Protein AF-A0A7J9YUG1-F1 (afdb_monomer)

Radius of gyration: 29.21 Å; Cα contacts (8 Å, |Δi|>4): 186; chains: 1; bounding box: 98×68×42 Å

Structure (mmCIF, N/CA/C/O backbone):
data_AF-A0A7J9YUG1-F1
#
_entry.id   AF-A0A7J9YUG1-F1
#
loop_
_atom_site.group_PDB
_atom_site.id
_atom_site.type_symbol
_atom_site.label_atom_id
_atom_site.label_alt_id
_atom_site.label_comp_id
_atom_site.label_asym_id
_atom_site.label_entity_id
_atom_site.label_seq_id
_atom_site.pdbx_PDB_ins_code
_atom_site.Cartn_x
_atom_site.Cartn_y
_atom_site.Cartn_z
_atom_site.occupancy
_atom_site.B_iso_or_equiv
_atom_site.auth_seq_id
_atom_site.auth_comp_id
_atom_site.auth_asym_id
_atom_site.auth_atom_id
_atom_site.pdbx_PDB_model_num
ATOM 1 N N . MET A 1 1 ? -32.935 -27.723 -6.558 1.00 40.38 1 MET A N 1
ATOM 2 C CA . MET A 1 1 ? -32.594 -26.847 -5.416 1.00 40.38 1 MET A CA 1
ATOM 3 C C . MET A 1 1 ? -31.164 -26.364 -5.613 1.00 40.38 1 MET A C 1
ATOM 5 O O . MET A 1 1 ? -30.247 -26.911 -5.018 1.00 40.38 1 MET A O 1
ATOM 9 N N . SER A 1 2 ? -30.956 -25.413 -6.523 1.00 40.81 2 SER A N 1
ATOM 10 C CA . SER A 1 2 ? -29.625 -24.848 -6.763 1.00 40.81 2 SER A CA 1
ATOM 11 C C . SER A 1 2 ? -29.485 -23.632 -5.862 1.00 40.81 2 SER A C 1
ATOM 13 O O . SER A 1 2 ? -30.186 -22.643 -6.055 1.00 40.81 2 SER A O 1
ATOM 15 N N . GLY A 1 3 ? -28.667 -23.766 -4.819 1.00 41.66 3 GLY A N 1
ATOM 16 C CA . GLY A 1 3 ? -28.395 -22.700 -3.865 1.00 41.66 3 GLY A CA 1
ATOM 17 C C . GLY A 1 3 ? -27.694 -21.542 -4.560 1.00 41.66 3 GLY A C 1
ATOM 18 O O . GLY A 1 3 ? -26.590 -21.698 -5.078 1.00 41.66 3 GLY A O 1
ATOM 19 N N . GLU A 1 4 ? -28.354 -20.389 -4.586 1.00 37.72 4 GLU A N 1
ATOM 20 C CA . GLU A 1 4 ? -27.729 -19.130 -4.963 1.00 37.72 4 GLU A CA 1
ATOM 21 C C . GLU A 1 4 ? -26.695 -18.762 -3.888 1.00 37.72 4 GLU A C 1
ATOM 23 O O . GLU A 1 4 ? -26.995 -18.725 -2.693 1.00 37.72 4 GLU A O 1
ATOM 28 N N . ALA A 1 5 ? -25.448 -18.558 -4.318 1.00 41.22 5 ALA A N 1
ATOM 29 C CA . ALA A 1 5 ? -24.356 -18.125 -3.457 1.00 41.22 5 ALA A CA 1
ATOM 30 C C . ALA A 1 5 ? -24.709 -16.779 -2.795 1.00 41.22 5 ALA A C 1
ATOM 32 O O . ALA A 1 5 ? -25.298 -15.917 -3.457 1.00 41.22 5 ALA A O 1
ATOM 33 N N . PRO A 1 6 ? -24.347 -16.552 -1.519 1.00 40.88 6 PRO A N 1
ATOM 34 C CA . PRO A 1 6 ? -24.665 -15.300 -0.851 1.00 40.88 6 PRO A CA 1
ATOM 35 C C . PRO A 1 6 ? -23.973 -14.148 -1.584 1.00 40.88 6 PRO A C 1
ATOM 37 O O . PRO A 1 6 ? -22.744 -14.045 -1.600 1.00 40.88 6 PRO A O 1
ATOM 40 N N . ARG A 1 7 ? -24.771 -13.278 -2.216 1.00 39.91 7 ARG A N 1
ATOM 41 C CA . ARG A 1 7 ? -24.288 -12.015 -2.776 1.00 39.91 7 ARG A CA 1
ATOM 42 C C . ARG A 1 7 ? -23.751 -11.194 -1.613 1.00 39.91 7 ARG A C 1
ATOM 44 O O . ARG A 1 7 ? -24.512 -10.790 -0.737 1.00 39.91 7 ARG A O 1
ATOM 51 N N . ALA A 1 8 ? -22.431 -11.022 -1.590 1.00 41.53 8 ALA A N 1
ATOM 52 C CA . ALA A 1 8 ? -21.734 -10.227 -0.593 1.00 41.53 8 ALA A CA 1
ATOM 53 C C . ALA A 1 8 ? -22.437 -8.870 -0.442 1.00 41.53 8 ALA A C 1
ATOM 55 O O . ALA A 1 8 ? -22.685 -8.177 -1.432 1.00 41.53 8 ALA A O 1
ATOM 56 N N . GLY A 1 9 ? -22.809 -8.553 0.798 1.00 34.62 9 GLY A N 1
ATOM 57 C CA . GLY A 1 9 ? -23.605 -7.387 1.144 1.00 34.62 9 GLY A CA 1
ATOM 58 C C . GLY A 1 9 ? -23.005 -6.104 0.584 1.00 34.62 9 GLY A C 1
ATOM 59 O O . GLY A 1 9 ? -21.879 -5.725 0.903 1.00 34.62 9 GLY A O 1
ATOM 60 N N . VAL A 1 10 ? -23.792 -5.418 -0.237 1.00 47.88 10 VAL A N 1
ATOM 61 C CA . VAL A 1 10 ? -23.570 -4.016 -0.574 1.00 47.88 10 VAL A CA 1
ATOM 62 C C . VAL A 1 10 ? -23.990 -3.213 0.658 1.00 47.88 10 VAL A C 1
ATOM 64 O O . VAL A 1 10 ? -25.178 -3.016 0.894 1.00 47.88 10 VAL A O 1
ATOM 67 N N . GLY A 1 11 ? -23.021 -2.806 1.478 1.00 34.69 11 GLY A N 1
ATOM 68 C CA . GLY A 1 11 ? -23.256 -1.998 2.676 1.00 34.69 11 GLY A CA 1
ATOM 69 C C . GLY A 1 11 ? -22.138 -0.980 2.904 1.00 34.69 11 GLY A C 1
ATOM 70 O O . GLY A 1 11 ? -20.990 -1.355 3.117 1.00 34.69 11 GLY A O 1
ATOM 71 N N . ASP A 1 12 ? -22.493 0.307 2.827 1.00 35.97 12 ASP A N 1
ATOM 72 C CA . ASP A 1 12 ? -21.729 1.511 3.206 1.00 35.97 12 ASP A CA 1
ATOM 73 C C . ASP A 1 12 ? -20.358 1.755 2.552 1.00 35.97 12 ASP A C 1
ATOM 75 O O . ASP A 1 12 ? -19.347 2.050 3.195 1.00 35.97 12 ASP A O 1
ATOM 79 N N . SER A 1 13 ? -20.348 1.744 1.219 1.00 43.47 13 SER A N 1
ATOM 80 C CA . SER A 1 13 ? -19.184 2.031 0.369 1.00 43.47 13 SER A CA 1
ATOM 81 C C . SER A 1 13 ? -18.952 3.525 0.093 1.00 43.47 13 SER A C 1
ATOM 83 O O . SER A 1 13 ? -18.671 3.894 -1.043 1.00 43.47 13 SER A O 1
ATOM 85 N N . ALA A 1 14 ? -19.013 4.410 1.094 1.00 46.72 14 ALA A N 1
ATOM 86 C CA . ALA A 1 14 ? -18.726 5.838 0.861 1.00 46.72 14 ALA A CA 1
ATOM 87 C C . ALA A 1 14 ? -17.281 6.087 0.360 1.00 46.72 14 ALA A C 1
ATOM 89 O O . ALA A 1 14 ? -17.002 7.104 -0.265 1.00 46.72 14 ALA A O 1
ATOM 90 N N . PHE A 1 15 ? -16.369 5.132 0.591 1.00 58.59 15 PHE A N 1
ATOM 91 C CA . PHE A 1 15 ? -14.957 5.214 0.194 1.00 58.59 15 PHE A CA 1
ATOM 92 C C . PHE A 1 15 ? -14.413 3.937 -0.471 1.00 58.59 15 PHE A C 1
ATOM 94 O O . PHE A 1 15 ? -13.201 3.772 -0.592 1.00 58.59 15 PHE A O 1
ATOM 101 N N . GLY A 1 16 ? -15.292 3.029 -0.913 1.00 71.56 16 GLY A N 1
ATOM 102 C CA . GLY A 1 16 ? -14.907 1.847 -1.699 1.00 71.56 16 GLY A CA 1
ATOM 103 C C . GLY A 1 16 ? -14.099 0.765 -0.963 1.00 71.56 16 GLY A C 1
ATOM 104 O O . GLY A 1 16 ? -13.528 -0.104 -1.625 1.00 71.56 16 GLY A O 1
ATOM 105 N N . PHE A 1 17 ? -14.050 0.790 0.370 1.00 80.38 17 PHE A N 1
ATOM 106 C CA . PHE A 1 17 ? -13.416 -0.242 1.196 1.00 80.38 17 PHE A CA 1
ATOM 107 C C . PHE A 1 17 ? -14.391 -0.724 2.271 1.00 80.38 17 PHE A C 1
ATOM 109 O O . PHE A 1 17 ? -14.970 0.104 2.978 1.00 80.38 17 PHE A O 1
ATOM 116 N N . ALA A 1 18 ? -14.545 -2.040 2.395 1.00 82.31 18 ALA A N 1
ATOM 117 C CA . ALA A 1 18 ? -15.370 -2.687 3.406 1.00 82.31 18 ALA A CA 1
ATOM 118 C C . ALA A 1 18 ? -14.515 -3.423 4.449 1.00 82.31 18 ALA A C 1
ATOM 120 O O . ALA A 1 18 ? -13.341 -3.732 4.230 1.00 82.31 18 ALA A O 1
ATOM 121 N N . VAL A 1 19 ? -15.112 -3.707 5.608 1.00 86.56 19 VAL A N 1
ATOM 122 C CA . VAL A 1 19 ? -14.500 -4.592 6.608 1.00 86.56 19 VAL A CA 1
ATOM 123 C C . VAL A 1 19 ? -14.357 -5.991 6.002 1.00 86.56 19 VAL A C 1
ATOM 125 O O . VAL A 1 19 ? -15.287 -6.494 5.379 1.00 86.56 19 VAL A O 1
ATOM 128 N N . GLY A 1 20 ? -13.183 -6.601 6.154 1.00 86.25 20 GLY A N 1
ATOM 129 C CA . GLY A 1 20 ? -12.824 -7.882 5.545 1.00 86.25 20 GLY A CA 1
ATOM 130 C C . GLY A 1 20 ? -12.102 -7.774 4.198 1.00 86.25 20 GLY A C 1
ATOM 131 O O . GLY A 1 20 ? -11.509 -8.760 3.755 1.00 86.25 20 GLY A O 1
ATOM 132 N N . ASP A 1 21 ? -12.068 -6.595 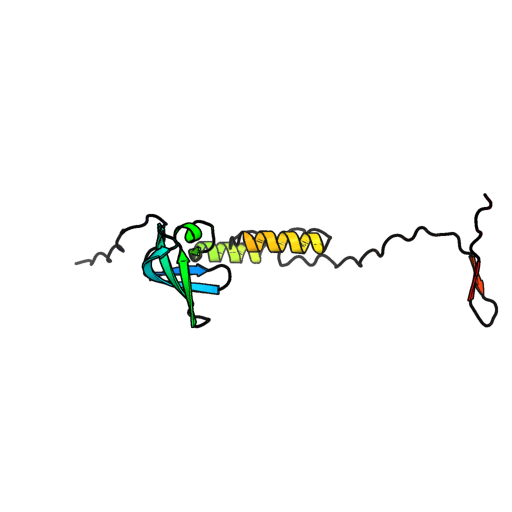3.565 1.00 87.25 21 ASP A N 1
ATOM 133 C CA . ASP A 1 21 ? -11.348 -6.420 2.303 1.00 87.25 21 ASP A CA 1
ATOM 134 C C . ASP A 1 21 ? -9.831 -6.552 2.493 1.00 87.25 21 ASP A C 1
ATOM 136 O O . ASP A 1 21 ? -9.227 -6.017 3.432 1.00 87.25 21 ASP A O 1
ATOM 140 N N . ALA A 1 22 ? -9.196 -7.227 1.536 1.00 87.00 22 ALA A N 1
ATOM 141 C CA . ALA A 1 22 ? -7.750 -7.330 1.457 1.00 87.00 22 ALA A CA 1
ATOM 142 C C . ALA A 1 22 ? -7.165 -6.133 0.686 1.00 87.00 22 ALA A C 1
ATOM 144 O O . ALA A 1 22 ? -7.502 -5.866 -0.472 1.00 87.00 22 ALA A O 1
ATOM 145 N N . VAL A 1 23 ? -6.266 -5.404 1.344 1.00 88.62 23 VAL A N 1
ATOM 146 C CA . VAL A 1 23 ? -5.730 -4.119 0.886 1.00 88.62 23 VAL A CA 1
ATOM 147 C C . VAL A 1 23 ? -4.208 -4.071 0.985 1.00 88.62 23 VAL A C 1
ATOM 149 O O . VAL A 1 23 ? -3.577 -4.812 1.732 1.00 88.62 23 VAL A O 1
ATOM 152 N N . VAL A 1 24 ? -3.591 -3.165 0.229 1.00 88.00 24 VAL A N 1
ATOM 153 C CA . VAL A 1 24 ? -2.149 -2.908 0.252 1.00 88.00 24 VAL A CA 1
ATOM 154 C C . VAL A 1 24 ? -1.882 -1.505 0.781 1.00 88.00 24 VAL A C 1
ATOM 156 O O . VAL A 1 24 ? -2.264 -0.506 0.168 1.00 88.00 24 VAL A O 1
ATOM 159 N N . ALA A 1 25 ? -1.159 -1.426 1.895 1.00 86.75 25 ALA A N 1
ATOM 160 C CA . ALA A 1 25 ? -0.626 -0.190 2.443 1.00 86.75 25 ALA A CA 1
ATOM 161 C C . ALA A 1 25 ? 0.782 0.065 1.882 1.00 86.75 25 ALA A C 1
ATOM 163 O O . ALA A 1 25 ? 1.701 -0.724 2.101 1.00 86.75 25 ALA A O 1
ATOM 164 N N . ARG A 1 26 ? 0.988 1.203 1.203 1.00 82.69 26 ARG A N 1
ATOM 165 C CA . ARG A 1 26 ? 2.206 1.519 0.414 1.00 82.69 26 ARG A CA 1
ATOM 166 C C . ARG A 1 26 ? 3.556 1.231 1.104 1.00 82.69 26 ARG A C 1
ATOM 168 O O . ARG A 1 26 ? 4.516 0.900 0.418 1.00 82.69 26 ARG A O 1
ATOM 175 N N . ARG A 1 27 ? 3.661 1.391 2.430 1.00 81.75 27 ARG A N 1
ATOM 176 C CA . ARG A 1 27 ? 4.901 1.147 3.207 1.00 81.75 27 ARG A CA 1
ATOM 177 C C . ARG A 1 27 ? 4.920 -0.177 3.975 1.00 81.75 27 ARG A C 1
ATOM 179 O O . ARG A 1 27 ? 5.994 -0.635 4.369 1.00 81.75 27 ARG A O 1
ATOM 186 N N . HIS A 1 28 ? 3.751 -0.756 4.227 1.00 85.50 28 HIS A N 1
ATOM 187 C CA . HIS A 1 28 ? 3.596 -1.867 5.168 1.00 85.50 28 HIS A CA 1
ATOM 188 C C . HIS A 1 28 ? 3.257 -3.187 4.476 1.00 85.50 28 HIS A C 1
ATOM 190 O O . HIS A 1 28 ? 3.584 -4.238 5.015 1.00 85.50 28 HIS A O 1
ATOM 196 N N . GLY A 1 29 ? 2.742 -3.134 3.247 1.00 85.56 29 GLY A N 1
ATOM 197 C CA . GLY A 1 29 ? 2.446 -4.306 2.435 1.00 85.56 29 GLY A CA 1
ATOM 198 C C . GLY A 1 29 ? 0.973 -4.688 2.492 1.00 85.56 29 GLY A C 1
ATOM 199 O O . GLY A 1 29 ? 0.109 -3.826 2.641 1.00 85.56 29 GLY A O 1
ATOM 200 N N . VAL A 1 30 ? 0.706 -5.976 2.303 1.00 89.12 30 VAL A N 1
ATOM 201 C CA . VAL A 1 30 ? -0.646 -6.543 2.260 1.00 89.12 30 VAL A CA 1
ATOM 202 C C . VAL A 1 30 ? -1.194 -6.684 3.677 1.00 89.12 30 VAL A C 1
ATOM 204 O O . VAL A 1 30 ? -0.490 -7.169 4.562 1.00 89.12 30 VAL A O 1
ATOM 207 N N . GLY A 1 31 ? -2.441 -6.275 3.870 1.00 90.56 31 GLY A N 1
ATOM 208 C CA . GLY A 1 31 ? -3.182 -6.432 5.110 1.00 90.56 31 GLY A CA 1
ATOM 209 C C . GLY A 1 31 ? -4.679 -6.576 4.860 1.00 90.56 31 GLY A C 1
ATOM 210 O O . GLY A 1 31 ? -5.143 -6.490 3.720 1.00 90.56 31 GLY A O 1
ATOM 211 N N . ARG A 1 32 ? -5.434 -6.793 5.931 1.00 89.94 32 ARG A N 1
ATOM 212 C CA . ARG A 1 32 ? -6.896 -6.906 5.911 1.00 89.94 32 ARG A CA 1
ATOM 213 C C . ARG A 1 32 ? -7.520 -5.827 6.777 1.00 89.94 32 ARG A C 1
ATOM 215 O O . ARG A 1 32 ? -6.960 -5.451 7.806 1.00 89.94 32 ARG A O 1
ATOM 222 N N . ILE A 1 33 ? -8.663 -5.309 6.342 1.00 90.75 33 ILE A N 1
ATOM 223 C CA . ILE A 1 33 ? -9.440 -4.354 7.134 1.00 90.75 33 ILE A CA 1
ATOM 224 C C . ILE A 1 33 ? -10.202 -5.135 8.202 1.00 90.75 33 ILE A C 1
ATOM 226 O O . ILE A 1 33 ? -11.048 -5.959 7.869 1.00 90.75 33 ILE A O 1
ATOM 230 N N . VAL A 1 34 ? -9.908 -4.868 9.470 1.00 90.69 34 VAL A N 1
ATOM 231 C CA . VAL A 1 34 ? -10.528 -5.554 10.614 1.00 90.69 34 VAL A CA 1
ATOM 232 C C . VAL A 1 34 ? -11.767 -4.809 11.092 1.00 90.69 34 VAL A C 1
ATOM 234 O O . VAL A 1 34 ? -12.772 -5.424 11.425 1.00 90.69 34 VAL A O 1
ATOM 237 N N . GLU A 1 35 ? -11.717 -3.477 11.107 1.00 88.56 35 GLU A N 1
ATOM 238 C CA . GLU A 1 35 ? -12.784 -2.664 11.690 1.00 88.56 35 GLU A CA 1
ATOM 239 C C . GLU A 1 35 ? -12.793 -1.243 11.115 1.00 88.56 35 GLU A C 1
ATOM 241 O O . GLU A 1 35 ? -11.764 -0.732 10.651 1.00 88.56 35 GLU A O 1
ATOM 246 N N . ARG A 1 36 ? -13.954 -0.583 11.197 1.00 88.31 36 ARG A N 1
ATOM 247 C CA . ARG A 1 36 ? -14.108 0.859 10.997 1.00 88.31 36 ARG A CA 1
ATOM 248 C C . ARG A 1 36 ? -14.514 1.510 12.316 1.00 88.31 36 ARG A C 1
ATOM 250 O O . ARG A 1 36 ? -15.642 1.338 12.765 1.00 88.31 36 ARG A O 1
ATOM 257 N N . THR A 1 37 ? -13.623 2.310 12.887 1.00 88.25 37 THR A N 1
ATOM 258 C CA . THR A 1 37 ? -13.844 2.991 14.166 1.00 88.25 37 THR A CA 1
ATOM 259 C C . THR A 1 37 ? -13.993 4.491 13.941 1.00 88.25 37 THR A C 1
ATOM 261 O O . THR A 1 37 ? -13.168 5.114 13.272 1.00 88.25 37 THR A O 1
ATOM 264 N N . ARG A 1 38 ? -15.011 5.106 14.543 1.00 86.62 38 ARG A N 1
ATOM 265 C CA . ARG A 1 38 ? -15.186 6.563 14.536 1.00 86.62 38 ARG A CA 1
ATOM 266 C C . ARG A 1 38 ? -14.520 7.167 15.769 1.00 86.62 38 ARG A C 1
ATOM 268 O O . ARG A 1 38 ? -14.789 6.723 16.882 1.00 86.62 38 ARG A O 1
ATOM 275 N N . ARG A 1 39 ? -13.637 8.153 15.587 1.00 85.94 39 ARG A N 1
ATOM 276 C CA . ARG A 1 39 ? -12.961 8.858 16.689 1.00 85.94 39 ARG A CA 1
ATOM 277 C C . ARG A 1 39 ? -13.016 10.366 16.490 1.00 85.94 39 ARG A C 1
ATOM 279 O O . ARG A 1 39 ? -12.854 10.863 15.377 1.00 85.94 39 ARG A O 1
ATOM 286 N N . ASP A 1 40 ? -13.202 11.084 17.588 1.00 84.88 40 ASP A N 1
ATOM 287 C CA . ASP A 1 40 ? -13.063 12.534 17.624 1.00 84.88 40 ASP A CA 1
ATOM 288 C C . ASP A 1 40 ? -11.579 12.906 17.697 1.00 84.88 40 ASP A C 1
ATOM 290 O O . ASP A 1 40 ? -10.874 12.545 18.641 1.00 84.88 40 ASP A O 1
ATOM 294 N N . LEU A 1 41 ? -11.093 13.612 16.676 1.00 78.06 41 LEU A N 1
ATOM 295 C CA . LEU A 1 41 ? -9.733 14.132 16.615 1.00 78.06 41 LEU A CA 1
ATOM 296 C C . LEU A 1 41 ? -9.813 15.654 16.479 1.00 78.06 41 LEU A C 1
ATOM 298 O O . LEU A 1 41 ? -10.396 16.157 15.522 1.00 78.06 41 LEU A O 1
ATOM 302 N N . ALA A 1 42 ? -9.247 16.388 17.440 1.00 79.44 42 ALA A N 1
ATOM 303 C CA . ALA A 1 42 ? -9.233 17.857 17.445 1.00 79.44 42 ALA A CA 1
ATOM 304 C C . ALA A 1 42 ? -10.627 18.513 17.281 1.00 79.44 42 ALA A C 1
ATOM 306 O O . ALA A 1 42 ? -10.766 19.532 16.610 1.00 79.44 42 ALA A O 1
ATOM 307 N N . GLY A 1 43 ? -11.669 17.915 17.874 1.00 81.81 43 GLY A N 1
ATOM 308 C CA . GLY A 1 43 ? -13.047 18.421 17.798 1.00 81.81 43 GLY A CA 1
ATOM 309 C C . GLY A 1 43 ? -13.794 18.080 16.502 1.00 81.81 43 GLY A C 1
ATOM 310 O O . GLY A 1 43 ? -14.944 18.483 16.347 1.00 81.81 43 GLY A O 1
ATOM 311 N N . ALA A 1 44 ? -13.175 17.325 15.586 1.00 77.81 44 ALA A N 1
ATOM 312 C CA . ALA A 1 44 ? -13.811 16.816 14.377 1.00 77.81 44 ALA A CA 1
ATOM 313 C C . ALA A 1 44 ? -13.982 15.288 14.432 1.00 77.81 44 ALA A C 1
ATOM 315 O O . ALA A 1 44 ? -13.030 14.542 14.685 1.00 77.81 44 ALA A O 1
ATOM 316 N N . ARG A 1 45 ? -15.191 14.810 14.112 1.00 81.12 45 ARG A N 1
ATOM 317 C CA . ARG A 1 45 ? -15.500 13.376 14.008 1.00 81.12 45 ARG A CA 1
ATOM 318 C C . ARG A 1 45 ? -14.883 12.796 12.739 1.00 81.12 45 ARG A C 1
ATOM 320 O O . ARG A 1 45 ? -15.385 13.052 11.647 1.00 81.12 45 ARG A O 1
ATOM 327 N N . CYS A 1 46 ? -13.840 11.984 12.889 1.00 85.56 46 CYS A N 1
ATOM 328 C CA . CYS A 1 46 ? -13.158 11.306 11.789 1.00 85.56 46 CYS A CA 1
ATOM 329 C C . CYS A 1 46 ? -13.399 9.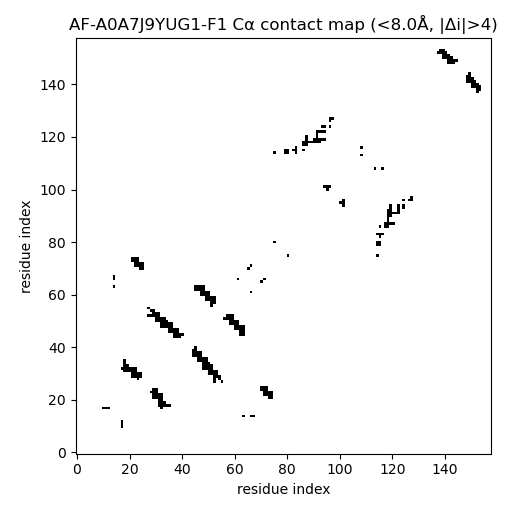791 11.838 1.00 85.56 46 CYS A C 1
ATOM 331 O O . CYS A 1 46 ? -13.333 9.171 12.900 1.00 85.56 46 CYS A O 1
ATOM 333 N N . ASP A 1 47 ? -13.615 9.180 10.676 1.00 86.88 47 ASP A N 1
ATOM 334 C CA . ASP A 1 47 ? -13.663 7.724 10.547 1.00 86.88 47 ASP A CA 1
ATOM 335 C C . ASP A 1 47 ? -12.262 7.165 10.267 1.00 86.88 47 ASP A C 1
ATOM 337 O O . ASP A 1 47 ? -11.522 7.684 9.422 1.00 86.88 47 ASP A O 1
ATOM 341 N N . PHE A 1 48 ? -11.904 6.089 10.965 1.00 88.25 48 PHE A N 1
ATOM 342 C CA . PHE A 1 48 ? -10.642 5.369 10.832 1.00 88.25 48 PHE A CA 1
ATOM 343 C C . PHE A 1 48 ? -10.889 3.922 10.410 1.00 88.25 48 PHE A C 1
ATOM 345 O O . PHE A 1 48 ? -11.813 3.268 10.883 1.00 88.25 48 PHE A O 1
ATOM 352 N N . LEU A 1 49 ? -10.024 3.418 9.536 1.00 88.94 49 LEU A N 1
ATOM 353 C CA . LEU A 1 49 ? -9.931 2.012 9.172 1.00 88.94 49 LEU A CA 1
ATOM 354 C C . LEU A 1 49 ? -8.771 1.382 9.936 1.00 88.94 49 LEU A C 1
ATOM 356 O O . LEU A 1 49 ? -7.642 1.878 9.870 1.00 88.94 49 LEU A O 1
ATOM 360 N N . THR A 1 50 ? -9.054 0.285 10.624 1.00 90.06 50 THR A N 1
ATOM 361 C CA . THR A 1 50 ? -8.055 -0.550 11.287 1.00 90.06 50 THR A CA 1
ATOM 362 C C . THR A 1 50 ? -7.609 -1.624 10.304 1.00 90.06 50 THR A C 1
ATOM 364 O O . THR A 1 50 ? -8.407 -2.470 9.901 1.00 90.06 50 THR A O 1
ATOM 367 N N . VAL A 1 51 ? -6.342 -1.574 9.890 1.00 89.56 51 VAL A N 1
ATOM 368 C CA . VAL A 1 51 ? -5.748 -2.541 8.959 1.00 89.56 51 VAL A CA 1
ATOM 369 C C . VAL A 1 51 ? -4.698 -3.362 9.682 1.00 89.56 51 VAL A C 1
ATOM 371 O O . VAL A 1 51 ? -3.724 -2.812 10.198 1.00 89.56 51 VAL A O 1
ATOM 374 N N . GLU A 1 52 ? -4.874 -4.674 9.671 1.00 89.62 52 GLU A N 1
ATOM 375 C CA . GLU A 1 52 ? -3.911 -5.625 10.208 1.00 89.62 52 GLU A CA 1
ATOM 376 C C . GLU A 1 52 ? -3.011 -6.147 9.088 1.00 89.62 52 GLU A C 1
ATOM 378 O O . GLU A 1 52 ? -3.480 -6.617 8.050 1.00 89.62 52 GLU A O 1
ATOM 383 N N . VAL A 1 53 ? -1.697 -6.031 9.277 1.00 88.75 53 VAL A N 1
ATOM 384 C CA . VAL A 1 53 ? -0.691 -6.459 8.302 1.00 88.75 53 VAL A CA 1
ATOM 385 C C . VAL A 1 53 ? -0.081 -7.778 8.761 1.00 88.75 53 VAL A C 1
ATOM 387 O O . VAL A 1 53 ? 0.827 -7.794 9.593 1.00 88.75 53 VAL A O 1
ATOM 390 N N . GLU A 1 54 ? -0.524 -8.876 8.149 1.00 80.50 54 GLU A N 1
ATOM 391 C CA . GLU A 1 54 ? -0.164 -10.251 8.534 1.00 80.50 54 GLU A CA 1
ATOM 392 C C . GLU A 1 54 ? 1.353 -10.478 8.586 1.00 80.50 54 GLU A C 1
ATOM 394 O O . GLU A 1 54 ? 1.887 -11.032 9.539 1.00 80.50 54 GLU A O 1
ATOM 399 N N . ARG A 1 55 ? 2.091 -9.995 7.579 1.00 79.75 55 ARG A N 1
ATOM 400 C CA . ARG A 1 55 ? 3.523 -10.315 7.434 1.00 79.75 55 ARG A CA 1
ATOM 401 C C . ARG A 1 55 ? 4.424 -9.640 8.474 1.00 79.75 55 ARG A C 1
ATOM 403 O O . ARG A 1 55 ? 5.557 -10.066 8.662 1.00 79.75 55 ARG A O 1
ATOM 410 N N . ARG A 1 56 ? 3.972 -8.538 9.075 1.00 78.44 56 ARG A N 1
ATOM 411 C CA . AR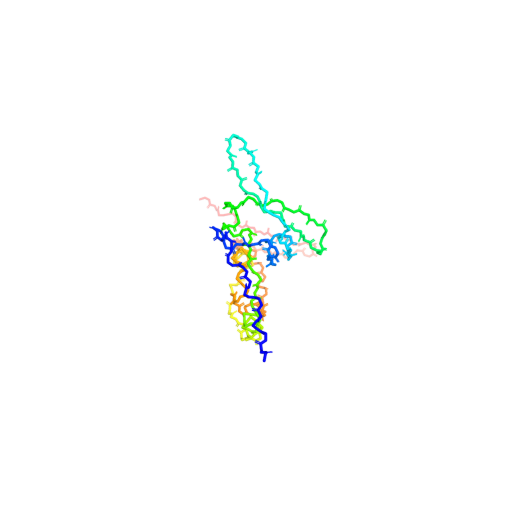G A 1 56 ? 4.750 -7.761 10.057 1.00 78.44 56 ARG A CA 1
ATOM 412 C C . ARG A 1 56 ? 4.118 -7.760 11.448 1.00 78.44 56 ARG A C 1
ATOM 414 O O . ARG A 1 56 ? 4.751 -7.240 12.358 1.00 78.44 56 ARG A O 1
ATOM 421 N N . GLY A 1 57 ? 2.901 -8.288 11.601 1.00 83.81 57 GLY A N 1
ATOM 422 C CA . GLY A 1 57 ? 2.151 -8.238 12.858 1.00 83.81 57 GLY A CA 1
ATOM 423 C C . GLY A 1 57 ? 1.884 -6.810 13.339 1.00 83.81 57 GLY A C 1
ATOM 424 O O . GLY A 1 57 ? 1.853 -6.561 14.538 1.00 83.81 57 GLY A O 1
ATOM 425 N N . VAL A 1 58 ? 1.772 -5.846 12.416 1.00 87.62 58 VAL A N 1
ATOM 426 C CA . VAL A 1 58 ? 1.515 -4.440 12.758 1.00 87.62 58 VAL A CA 1
ATOM 427 C C . VAL A 1 58 ? 0.082 -4.065 12.414 1.00 87.62 58 VAL A C 1
ATOM 429 O O . VAL A 1 58 ? -0.391 -4.354 11.313 1.00 87.62 58 VAL A O 1
ATOM 432 N N . THR A 1 59 ? -0.569 -3.355 13.329 1.00 89.75 59 THR A N 1
ATOM 433 C CA . THR A 1 59 ? -1.914 -2.805 13.133 1.00 89.75 59 THR A CA 1
ATOM 434 C C . THR A 1 59 ? -1.817 -1.306 12.903 1.00 89.75 59 THR A C 1
ATOM 436 O O . THR A 1 59 ? -1.160 -0.588 13.657 1.00 89.75 59 THR A O 1
ATOM 439 N N . ILE A 1 60 ? -2.438 -0.823 11.829 1.00 88.00 60 ILE A N 1
ATOM 440 C CA . ILE A 1 60 ? -2.335 0.570 11.394 1.00 88.00 60 ILE A CA 1
ATOM 441 C C . ILE A 1 60 ? -3.729 1.178 11.340 1.00 88.00 60 ILE A C 1
ATOM 443 O O . ILE A 1 60 ? -4.639 0.610 10.740 1.00 88.00 60 ILE A O 1
ATOM 447 N N . PHE A 1 61 ? -3.860 2.373 11.909 1.00 88.75 61 PHE A N 1
ATOM 448 C CA . PHE A 1 61 ? -5.070 3.183 11.833 1.00 88.75 61 PHE A CA 1
ATOM 449 C C . PHE A 1 61 ? -4.939 4.195 10.700 1.00 88.75 61 PHE A C 1
ATOM 451 O O . PHE A 1 61 ? -4.013 5.011 10.680 1.00 88.75 61 PHE A O 1
ATOM 458 N N . ILE A 1 62 ? -5.856 4.141 9.738 1.00 86.38 62 ILE A N 1
ATOM 459 C CA . ILE A 1 62 ? -5.832 5.000 8.553 1.00 86.38 62 ILE A CA 1
ATOM 460 C C . ILE A 1 62 ? -7.128 5.808 8.520 1.00 86.38 62 ILE A C 1
ATOM 462 O O . ILE A 1 62 ? -8.195 5.210 8.404 1.00 86.38 62 ILE A O 1
ATOM 466 N N . PRO A 1 63 ? -7.078 7.149 8.594 1.00 87.38 63 PRO A N 1
ATOM 467 C CA . PRO A 1 63 ? -8.280 7.957 8.451 1.00 87.38 63 PRO A CA 1
ATOM 468 C C . PRO A 1 63 ? -8.817 7.832 7.024 1.00 87.38 63 PRO A C 1
ATOM 470 O O . PRO A 1 63 ? -8.057 7.860 6.050 1.00 87.38 63 PRO A O 1
ATOM 473 N N . VAL A 1 64 ? -10.134 7.723 6.901 1.00 83.56 64 VAL A N 1
ATOM 474 C CA . VAL A 1 64 ? -10.822 7.425 5.641 1.00 83.56 64 VAL A CA 1
ATOM 475 C C . VAL A 1 64 ? -10.536 8.478 4.558 1.00 83.56 64 VAL A C 1
ATOM 477 O O . VAL A 1 64 ? -10.308 8.125 3.401 1.00 83.56 64 VAL A O 1
ATOM 480 N N . GLY A 1 65 ? -10.388 9.755 4.929 1.00 79.69 65 GLY A N 1
ATOM 481 C CA . GLY A 1 65 ? -9.987 10.814 3.990 1.00 79.69 65 GLY A CA 1
ATOM 482 C C . GLY A 1 65 ? -8.607 10.595 3.346 1.00 79.69 65 GLY A C 1
ATOM 483 O O . GLY A 1 65 ? -8.383 10.981 2.202 1.00 79.69 65 GLY A O 1
ATOM 484 N N . LEU A 1 66 ? -7.683 9.912 4.035 1.00 76.56 66 LEU A N 1
ATOM 485 C CA . LEU A 1 66 ? -6.366 9.563 3.488 1.00 76.56 66 LEU A CA 1
ATOM 486 C C . LEU A 1 66 ? -6.353 8.208 2.765 1.00 76.56 66 LEU A C 1
ATOM 488 O O . LEU A 1 66 ? -5.392 7.924 2.043 1.00 76.56 66 LEU A O 1
ATOM 492 N N . ALA A 1 67 ? -7.389 7.380 2.938 1.00 75.44 67 ALA A N 1
ATOM 493 C CA . ALA A 1 67 ? -7.520 6.105 2.238 1.00 75.44 67 ALA A CA 1
ATOM 494 C C . ALA A 1 67 ? -7.682 6.327 0.726 1.00 75.44 67 ALA A C 1
ATOM 496 O O . ALA A 1 67 ? -6.936 5.735 -0.055 1.00 75.44 67 ALA A O 1
ATOM 497 N N . ALA A 1 68 ? -8.561 7.257 0.327 1.00 68.19 68 ALA A N 1
ATOM 498 C CA . ALA A 1 68 ? -8.766 7.642 -1.073 1.00 68.19 68 ALA A CA 1
ATOM 499 C C . ALA A 1 68 ? -7.530 8.318 -1.703 1.00 68.19 68 ALA A C 1
ATOM 501 O O . ALA A 1 68 ? -7.259 8.143 -2.888 1.00 68.19 68 ALA A O 1
ATOM 502 N N . GLY A 1 69 ? -6.717 9.021 -0.904 1.00 69.00 69 GLY A N 1
ATOM 503 C CA . GLY A 1 69 ? -5.493 9.714 -1.339 1.00 69.00 69 GLY A CA 1
ATOM 504 C C . GLY A 1 69 ? -4.301 8.809 -1.698 1.00 69.00 69 GLY A C 1
ATOM 505 O O . GLY A 1 69 ? -3.166 9.280 -1.760 1.00 69.00 69 GLY A O 1
ATOM 506 N N . GLY A 1 70 ? -4.517 7.505 -1.898 1.00 70.00 70 GLY A N 1
ATOM 507 C CA . GLY A 1 70 ? -3.497 6.572 -2.387 1.00 70.00 70 GLY A CA 1
ATOM 508 C C . GLY A 1 70 ? -2.630 5.909 -1.311 1.00 70.00 70 GLY A C 1
ATOM 509 O O . GLY A 1 70 ? -1.611 5.288 -1.649 1.00 70.00 70 GLY A O 1
ATOM 510 N N . ARG A 1 71 ? -3.011 6.013 -0.026 1.00 78.25 71 ARG A N 1
ATOM 511 C CA . ARG A 1 71 ? -2.370 5.250 1.064 1.00 78.25 71 ARG A CA 1
ATOM 512 C C . ARG A 1 71 ? -2.805 3.791 1.088 1.00 78.25 71 ARG A C 1
ATOM 514 O O . ARG A 1 71 ? -1.960 2.934 1.359 1.00 78.25 71 ARG A O 1
ATOM 521 N N . LEU A 1 72 ? -4.078 3.542 0.785 1.00 84.00 72 LEU A N 1
ATOM 522 C CA . LEU A 1 72 ? -4.652 2.214 0.618 1.00 84.00 72 LEU A CA 1
ATOM 523 C C . LEU A 1 72 ? -4.921 1.932 -0.854 1.00 84.00 72 LEU A C 1
ATOM 525 O O . LEU A 1 72 ? -5.253 2.828 -1.631 1.00 84.00 72 LEU A O 1
ATOM 529 N N . ARG A 1 73 ? -4.725 0.674 -1.240 1.00 85.81 73 ARG A N 1
ATOM 530 C CA . ARG A 1 73 ? -4.942 0.178 -2.599 1.00 85.81 73 ARG A CA 1
ATOM 531 C C . ARG A 1 73 ? -5.590 -1.191 -2.527 1.00 85.81 73 ARG A C 1
ATOM 533 O O . ARG A 1 73 ? -5.270 -1.963 -1.626 1.00 85.81 73 ARG A O 1
ATOM 540 N N . ARG A 1 74 ? -6.468 -1.500 -3.476 1.00 83.50 74 ARG A N 1
ATOM 541 C CA . ARG A 1 74 ? -6.996 -2.858 -3.632 1.00 83.50 74 ARG A CA 1
ATOM 542 C C . ARG A 1 74 ? -5.904 -3.787 -4.160 1.00 83.50 74 ARG A C 1
ATOM 544 O O . ARG A 1 74 ? -4.972 -3.338 -4.833 1.00 83.50 74 ARG A O 1
ATOM 551 N N . LEU A 1 75 ? -6.010 -5.069 -3.824 1.00 84.38 75 LEU A N 1
ATOM 552 C CA . LEU A 1 75 ? -5.163 -6.093 -4.426 1.00 84.38 75 LEU A CA 1
ATOM 553 C C . LEU A 1 75 ? -5.412 -6.177 -5.934 1.00 84.38 75 LEU A C 1
ATOM 555 O O . LEU A 1 75 ? -6.529 -5.963 -6.402 1.00 84.38 75 LEU A O 1
ATOM 559 N N . ALA A 1 76 ? -4.351 -6.490 -6.676 1.00 81.50 76 ALA A N 1
ATOM 560 C CA . ALA A 1 76 ? -4.453 -6.730 -8.106 1.00 81.50 76 ALA A CA 1
ATOM 561 C C . ALA A 1 76 ? -5.278 -7.994 -8.365 1.00 81.50 76 ALA A C 1
ATOM 563 O O . ALA A 1 76 ? -5.108 -9.017 -7.697 1.00 81.50 76 ALA A O 1
ATOM 564 N N . THR A 1 77 ? -6.143 -7.922 -9.366 1.00 86.31 77 THR A N 1
ATOM 565 C CA . THR A 1 77 ? -6.877 -9.079 -9.874 1.00 86.31 77 THR A CA 1
ATOM 566 C C . THR A 1 77 ? -5.920 -10.072 -10.554 1.00 86.31 77 THR A C 1
ATOM 568 O O . THR A 1 77 ? -4.847 -9.681 -11.033 1.00 86.31 77 THR A O 1
ATOM 571 N N . PRO A 1 78 ? -6.286 -11.363 -10.661 1.00 85.62 78 PRO A N 1
ATOM 572 C CA . PRO A 1 78 ? -5.467 -12.352 -11.366 1.00 85.62 7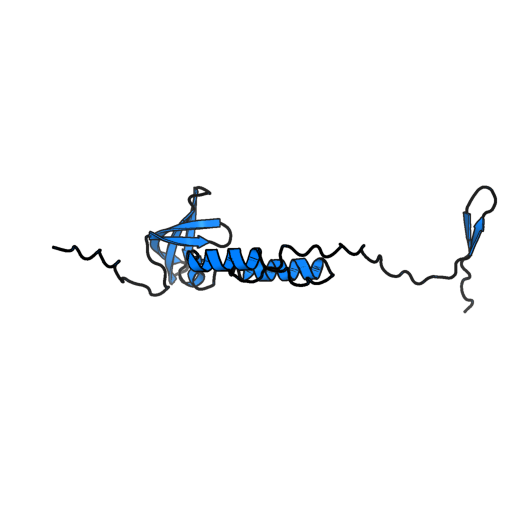8 PRO A CA 1
ATOM 573 C C . PRO A 1 78 ? -5.145 -11.960 -12.819 1.00 85.62 78 PRO A C 1
ATOM 575 O O . PRO A 1 78 ? -4.057 -12.244 -13.317 1.00 85.62 78 PRO A O 1
ATOM 578 N N . GLU A 1 79 ? -6.059 -11.266 -13.499 1.00 86.81 79 GLU A N 1
ATOM 579 C CA . GLU A 1 79 ? -5.853 -10.770 -14.864 1.00 86.81 79 GLU A CA 1
ATOM 580 C C . GLU A 1 79 ? -4.814 -9.646 -14.931 1.00 86.81 79 GLU A C 1
ATOM 582 O O . GLU A 1 79 ? -3.962 -9.622 -15.820 1.00 86.81 79 GLU A O 1
ATOM 587 N N . GLU A 1 80 ? -4.836 -8.716 -13.974 1.00 83.88 80 GLU A N 1
ATOM 588 C CA . GLU A 1 80 ? -3.802 -7.686 -13.836 1.00 83.88 80 GLU A CA 1
ATOM 589 C C . GLU A 1 80 ? -2.436 -8.294 -13.527 1.00 83.88 80 GLU A C 1
ATOM 591 O O . GLU A 1 80 ? -1.435 -7.843 -14.085 1.00 83.88 80 GLU A O 1
ATOM 596 N N . ALA A 1 81 ? -2.390 -9.345 -12.705 1.00 85.50 81 ALA A N 1
ATOM 597 C CA . ALA A 1 81 ? -1.157 -10.071 -12.422 1.00 85.50 81 ALA A CA 1
ATOM 598 C C . ALA A 1 81 ? -0.588 -10.734 -13.687 1.00 85.50 81 ALA A C 1
ATOM 600 O O . ALA A 1 81 ? 0.597 -10.581 -13.980 1.00 85.50 81 ALA A O 1
ATOM 601 N N . ARG A 1 82 ? -1.431 -11.397 -14.492 1.00 86.31 82 ARG A N 1
ATOM 602 C CA . ARG A 1 82 ? -1.021 -11.981 -15.783 1.00 86.31 82 ARG A CA 1
ATOM 603 C C . ARG A 1 82 ? -0.508 -10.921 -16.757 1.00 86.31 82 ARG A C 1
ATOM 605 O O . ARG A 1 82 ? 0.538 -11.116 -17.368 1.00 86.31 82 ARG A O 1
ATOM 612 N N . ARG A 1 83 ? -1.193 -9.777 -16.860 1.00 85.19 83 ARG A N 1
ATOM 613 C CA . ARG A 1 83 ? -0.736 -8.640 -17.680 1.00 85.19 83 ARG A CA 1
ATOM 614 C C . ARG A 1 83 ? 0.602 -8.080 -17.199 1.00 85.19 83 ARG A C 1
ATOM 616 O O . ARG A 1 83 ? 1.446 -7.749 -18.024 1.00 85.19 83 ARG A O 1
ATOM 623 N N . ALA A 1 84 ? 0.813 -7.993 -15.887 1.00 83.69 84 ALA A N 1
ATOM 624 C CA . ALA A 1 84 ? 2.081 -7.547 -15.320 1.00 83.69 84 ALA A CA 1
ATOM 625 C C . ALA A 1 84 ? 3.220 -8.532 -15.627 1.00 83.69 84 ALA A C 1
ATOM 627 O O . ALA A 1 84 ? 4.292 -8.097 -16.034 1.00 83.69 84 ALA A O 1
ATOM 628 N N . LEU A 1 85 ? 2.979 -9.842 -15.509 1.00 86.25 85 LEU A N 1
ATOM 629 C CA . LEU A 1 85 ? 3.956 -10.869 -15.885 1.00 86.25 85 LEU A CA 1
ATOM 630 C C . LEU A 1 85 ? 4.307 -10.792 -17.375 1.00 86.25 85 LEU A C 1
ATOM 632 O O . LEU A 1 85 ? 5.484 -10.747 -17.715 1.00 86.25 85 LEU A O 1
ATOM 636 N N . ALA A 1 86 ? 3.307 -10.673 -18.252 1.00 85.00 86 ALA A N 1
ATOM 637 C CA . ALA A 1 86 ? 3.532 -10.502 -19.687 1.00 85.00 86 ALA A CA 1
ATOM 638 C C . ALA A 1 86 ? 4.337 -9.228 -20.004 1.00 85.00 86 ALA A C 1
ATOM 640 O O . ALA A 1 86 ? 5.233 -9.256 -20.843 1.00 85.00 86 ALA A O 1
ATOM 641 N N . ALA A 1 87 ? 4.064 -8.121 -19.304 1.00 81.12 87 ALA A N 1
ATOM 642 C CA . ALA A 1 87 ? 4.832 -6.889 -19.448 1.00 81.12 87 ALA A CA 1
ATOM 643 C C . ALA A 1 87 ? 6.283 -7.051 -18.968 1.00 81.12 87 ALA A C 1
ATOM 645 O O . ALA A 1 87 ? 7.185 -6.538 -19.615 1.00 81.12 87 ALA A O 1
ATOM 646 N N . LEU A 1 88 ? 6.529 -7.767 -17.868 1.00 81.62 88 LEU A N 1
ATOM 647 C CA . LEU A 1 88 ? 7.882 -8.017 -17.355 1.00 81.62 88 LEU A CA 1
ATOM 648 C C . LEU A 1 88 ? 8.697 -8.956 -18.256 1.00 81.62 88 LEU A C 1
ATOM 650 O O . LEU A 1 88 ? 9.912 -8.803 -18.345 1.00 81.62 88 LEU A O 1
ATOM 654 N N . SER A 1 89 ? 8.037 -9.904 -18.925 1.00 83.06 89 SER A N 1
ATOM 655 C CA . SER A 1 89 ? 8.659 -10.817 -19.894 1.00 83.06 89 SER A CA 1
ATOM 656 C C . SER A 1 89 ? 8.854 -10.203 -21.288 1.00 83.06 89 SER A C 1
ATOM 658 O O . SER A 1 89 ? 9.495 -10.819 -22.135 1.00 83.06 89 SER A O 1
ATOM 660 N N . GLY A 1 90 ? 8.288 -9.020 -21.549 1.00 79.94 90 GLY A N 1
ATOM 661 C CA . GLY A 1 90 ? 8.402 -8.320 -22.827 1.00 79.94 90 GLY A CA 1
ATOM 662 C C . GLY A 1 90 ? 9.759 -7.641 -23.048 1.00 79.94 90 GLY A C 1
ATOM 663 O O . GLY A 1 90 ? 10.631 -7.624 -22.181 1.00 79.94 90 GLY A O 1
ATOM 664 N N . ALA A 1 91 ? 9.929 -7.037 -24.228 1.00 74.38 91 ALA A N 1
ATOM 665 C CA . ALA A 1 91 ? 11.160 -6.336 -24.581 1.00 74.38 91 ALA A CA 1
ATOM 666 C C . ALA A 1 91 ? 11.413 -5.119 -23.660 1.00 74.38 91 ALA A C 1
ATOM 668 O O . ALA A 1 91 ? 10.509 -4.291 -23.469 1.00 74.38 91 ALA A O 1
ATOM 669 N N . PRO A 1 92 ? 12.635 -4.965 -23.114 1.00 74.44 92 PRO A N 1
ATOM 670 C CA . PRO A 1 92 ? 12.976 -3.825 -22.280 1.00 74.44 92 PRO A CA 1
ATOM 671 C C . PRO A 1 92 ? 13.002 -2.543 -23.119 1.00 74.44 92 PRO A C 1
ATOM 673 O O . PRO A 1 92 ? 13.566 -2.489 -24.208 1.00 74.44 92 PRO A O 1
ATOM 676 N N . GLN A 1 93 ? 12.388 -1.486 -22.592 1.00 71.38 93 GLN A N 1
ATOM 677 C CA . GLN A 1 93 ? 12.428 -0.153 -23.194 1.00 71.38 93 GLN A CA 1
ATOM 678 C C . GLN A 1 93 ? 13.745 0.563 -22.848 1.00 71.38 93 GLN A C 1
ATOM 680 O O . GLN A 1 93 ? 14.284 0.331 -21.759 1.00 71.38 93 GLN A O 1
ATOM 685 N N . PRO A 1 94 ? 14.250 1.462 -23.716 1.00 75.19 94 PRO A N 1
ATOM 686 C CA . PRO A 1 94 ? 15.459 2.228 -23.436 1.00 75.19 94 PRO A CA 1
ATOM 687 C C . PRO A 1 94 ? 15.277 3.105 -22.188 1.00 75.19 94 PRO A C 1
ATOM 689 O O . PRO A 1 94 ? 14.298 3.841 -22.046 1.00 75.19 94 PRO A O 1
ATOM 692 N N . LEU A 1 95 ? 16.226 3.002 -21.257 1.00 75.06 95 LEU A N 1
ATOM 693 C CA . LEU A 1 95 ? 16.282 3.802 -20.034 1.00 75.06 95 LEU A CA 1
ATOM 694 C C . LEU A 1 95 ? 17.103 5.082 -20.273 1.00 75.06 95 LEU A C 1
ATOM 696 O O . LEU A 1 95 ? 17.997 5.076 -21.116 1.00 75.06 95 LEU A O 1
ATOM 700 N N . PRO A 1 96 ? 16.877 6.160 -19.497 1.00 81.00 96 PRO A N 1
ATOM 701 C CA . PRO A 1 96 ? 17.759 7.325 -19.517 1.00 81.00 96 PRO A CA 1
ATOM 702 C C . PRO A 1 96 ? 19.206 6.939 -19.192 1.00 81.00 96 PRO A C 1
ATOM 704 O O . PRO A 1 96 ? 19.428 6.112 -18.305 1.00 81.00 96 PRO A O 1
ATOM 707 N N . ASP A 1 97 ? 20.184 7.577 -19.839 1.00 80.12 97 ASP A N 1
ATOM 708 C CA . ASP A 1 97 ? 21.614 7.264 -19.669 1.00 80.12 97 ASP A CA 1
ATOM 709 C C . ASP A 1 97 ? 22.163 7.611 -18.274 1.00 80.12 97 ASP A C 1
ATOM 711 O O . ASP A 1 97 ? 23.076 6.950 -17.765 1.00 80.12 97 ASP A O 1
ATOM 715 N N . GLY A 1 98 ? 21.592 8.629 -17.625 1.00 88.69 98 GLY A N 1
ATOM 716 C CA . GLY A 1 98 ? 22.026 9.132 -16.324 1.00 88.69 98 GLY A CA 1
ATOM 717 C C . GLY A 1 98 ? 21.425 8.381 -15.131 1.00 88.69 98 GLY A C 1
ATOM 718 O O . GLY A 1 98 ? 20.223 8.130 -15.050 1.00 88.69 98 GLY A O 1
ATOM 719 N N . TRP A 1 99 ? 22.262 8.048 -14.141 1.00 81.88 99 TRP A N 1
ATOM 720 C CA . TRP A 1 99 ? 21.829 7.392 -12.896 1.00 81.88 99 TRP A CA 1
ATOM 721 C C . TRP A 1 99 ? 20.800 8.208 -12.100 1.00 81.88 99 TRP A C 1
ATOM 723 O O . TRP A 1 99 ? 19.864 7.639 -11.540 1.00 81.88 99 TRP A O 1
ATOM 733 N N . ARG A 1 100 ? 20.960 9.537 -12.041 1.00 88.38 100 ARG A N 1
ATOM 734 C CA . ARG A 1 100 ? 20.055 10.415 -11.280 1.00 88.38 100 ARG A CA 1
ATOM 735 C C . ARG A 1 100 ? 18.661 10.420 -11.896 1.00 88.38 100 ARG A C 1
ATOM 737 O O . ARG A 1 100 ? 17.666 10.310 -11.184 1.00 88.38 100 ARG A O 1
ATOM 744 N N . GLU A 1 101 ? 18.607 10.484 -13.217 1.00 86.31 101 GLU A N 1
ATOM 745 C CA . GLU A 1 101 ? 17.388 10.456 -14.012 1.00 86.31 101 GLU A CA 1
ATOM 746 C C . GLU A 1 101 ? 16.689 9.101 -13.854 1.00 86.31 101 GLU A C 1
ATOM 748 O O . GLU A 1 101 ? 15.486 9.063 -13.589 1.00 86.31 101 GLU A O 1
ATOM 753 N N . ARG A 1 102 ? 17.451 7.994 -13.882 1.00 85.38 102 ARG A N 1
ATOM 754 C CA . ARG A 1 102 ? 16.936 6.647 -13.585 1.00 85.38 102 ARG A CA 1
ATOM 755 C C . ARG A 1 102 ? 16.345 6.543 -12.178 1.00 85.38 102 ARG A C 1
ATOM 757 O O . ARG A 1 102 ? 15.226 6.055 -12.033 1.00 85.38 102 ARG A O 1
ATOM 764 N N . GLN A 1 103 ? 17.036 7.032 -11.146 1.00 88.94 103 GLN A N 1
ATOM 765 C CA . GLN A 1 103 ? 16.511 7.004 -9.775 1.00 88.94 103 GLN A CA 1
ATOM 766 C C . GLN A 1 103 ? 15.246 7.846 -9.609 1.00 88.94 103 GLN A C 1
ATOM 768 O O . GLN A 1 103 ? 14.300 7.404 -8.955 1.00 88.94 103 GLN A O 1
ATOM 773 N N . LYS A 1 104 ? 15.203 9.039 -10.210 1.00 88.00 104 LYS A N 1
ATOM 774 C CA . LYS A 1 104 ? 14.026 9.914 -10.161 1.00 88.00 104 LYS A CA 1
ATOM 775 C C . LYS A 1 104 ? 12.821 9.243 -10.815 1.00 88.00 104 LYS A C 1
ATOM 777 O O . LYS A 1 104 ? 11.731 9.248 -10.244 1.00 88.00 104 LYS A O 1
ATOM 782 N N . GLU A 1 105 ? 13.025 8.629 -11.977 1.00 84.06 105 GLU A N 1
ATOM 783 C CA . GLU A 1 105 ? 11.960 7.934 -12.692 1.00 84.06 105 GLU A CA 1
ATOM 784 C C . GLU A 1 105 ? 11.495 6.678 -11.943 1.00 84.06 105 GLU A C 1
ATOM 786 O O . GLU A 1 105 ? 10.291 6.465 -11.793 1.00 84.06 105 GLU A O 1
ATOM 791 N N . ALA A 1 106 ? 12.416 5.895 -11.376 1.00 83.00 106 ALA A N 1
ATOM 792 C CA . ALA A 1 106 ? 12.074 4.750 -10.536 1.00 83.00 106 ALA A CA 1
ATOM 793 C C . ALA A 1 106 ? 11.276 5.175 -9.292 1.00 83.00 106 ALA A C 1
ATOM 795 O O . ALA A 1 106 ? 10.223 4.605 -9.006 1.00 83.00 106 ALA A O 1
ATOM 796 N N . ALA A 1 107 ? 11.709 6.224 -8.586 1.00 85.06 107 ALA A N 1
ATOM 797 C CA . ALA A 1 107 ? 11.013 6.744 -7.411 1.00 85.06 107 ALA A CA 1
ATOM 798 C C . ALA A 1 107 ? 9.600 7.245 -7.750 1.00 85.06 107 ALA A C 1
ATOM 800 O O . ALA A 1 107 ? 8.644 6.958 -7.022 1.00 85.06 107 ALA A O 1
ATOM 801 N N . ARG A 1 108 ? 9.447 7.939 -8.884 1.00 84.50 108 ARG A N 1
ATOM 802 C CA . ARG A 1 108 ? 8.146 8.387 -9.395 1.00 84.50 108 ARG A CA 1
ATOM 803 C C . ARG A 1 108 ? 7.233 7.195 -9.685 1.00 84.50 108 ARG A C 1
ATOM 805 O O . ARG A 1 108 ? 6.095 7.175 -9.219 1.00 84.50 108 ARG A O 1
ATOM 812 N N . ARG A 1 109 ? 7.734 6.174 -10.388 1.00 77.25 109 ARG A N 1
ATOM 813 C CA . ARG A 1 109 ? 6.974 4.958 -10.739 1.00 77.25 109 ARG A CA 1
ATOM 814 C C . ARG A 1 109 ? 6.558 4.151 -9.511 1.00 77.25 109 ARG A C 1
ATOM 816 O O . ARG A 1 109 ? 5.391 3.783 -9.398 1.00 77.25 109 ARG A O 1
ATOM 823 N N . LEU A 1 110 ? 7.462 3.956 -8.552 1.00 81.50 110 LEU A N 1
ATOM 824 C CA . LEU A 1 110 ? 7.160 3.295 -7.276 1.00 81.50 110 LEU A CA 1
ATOM 825 C C . LEU A 1 110 ? 6.166 4.108 -6.425 1.00 81.50 110 LEU A C 1
ATOM 827 O O . LEU A 1 110 ? 5.377 3.545 -5.668 1.00 81.50 110 LEU A O 1
ATOM 831 N N . GLY A 1 111 ? 6.160 5.439 -6.556 1.00 77.94 111 GLY A N 1
ATOM 832 C CA . GLY A 1 111 ? 5.134 6.311 -5.977 1.00 77.94 111 GLY A CA 1
ATOM 833 C C . GLY A 1 111 ? 3.748 6.089 -6.580 1.00 77.94 111 GLY A C 1
ATOM 834 O O . GLY A 1 111 ? 2.772 5.925 -5.844 1.00 77.94 111 GLY A O 1
ATOM 835 N N . LEU A 1 112 ? 3.675 6.005 -7.911 1.00 73.88 112 LEU A N 1
ATOM 836 C CA . LEU A 1 112 ? 2.443 5.704 -8.641 1.00 73.88 112 LEU A CA 1
ATOM 837 C C . LEU A 1 112 ? 1.932 4.292 -8.329 1.00 73.88 112 LEU A C 1
ATOM 839 O O . LEU A 1 112 ? 0.724 4.096 -8.261 1.00 73.88 112 LEU A O 1
ATOM 843 N N . GLY A 1 113 ? 2.836 3.332 -8.084 1.00 67.38 113 GLY A N 1
ATOM 844 C CA . GLY A 1 113 ? 2.583 1.944 -7.663 1.00 67.38 113 GLY A CA 1
ATOM 845 C C . GLY A 1 113 ? 1.475 1.231 -8.453 1.00 67.38 113 GLY A C 1
ATOM 846 O O . GLY A 1 113 ? 0.660 0.496 -7.895 1.00 67.38 113 GLY A O 1
ATOM 847 N N . LYS A 1 114 ? 1.423 1.508 -9.754 1.00 65.19 114 LYS A N 1
ATOM 848 C CA . LYS A 1 114 ? 0.636 0.742 -10.715 1.00 65.19 114 LYS A CA 1
ATOM 849 C C . LYS A 1 114 ? 1.383 -0.567 -10.966 1.00 65.19 114 LYS A C 1
ATOM 851 O O . LYS A 1 114 ? 2.540 -0.519 -11.376 1.00 65.19 114 LYS A O 1
ATOM 856 N N . CYS A 1 115 ? 0.738 -1.708 -10.729 1.00 58.44 115 CYS A N 1
ATOM 857 C CA . CYS A 1 115 ? 1.336 -3.030 -10.951 1.00 58.44 115 CYS A CA 1
ATOM 858 C C . CYS A 1 115 ? 1.746 -3.247 -12.418 1.00 58.44 115 CYS A C 1
ATOM 860 O O . CYS A 1 115 ? 2.769 -3.861 -12.687 1.00 58.44 115 CYS A O 1
ATOM 862 N N . CYS A 1 116 ? 0.980 -2.693 -13.360 1.00 51.31 116 CYS A N 1
ATOM 863 C CA . CYS A 1 116 ? 1.145 -2.904 -14.796 1.00 51.31 116 CYS A CA 1
ATOM 864 C C . CYS A 1 116 ? 1.861 -1.756 -15.534 1.00 51.31 116 CYS A C 1
ATOM 866 O O . CYS A 1 116 ? 1.818 -1.690 -16.760 1.00 51.31 116 CYS A O 1
ATOM 868 N N . ALA A 1 117 ? 2.529 -0.836 -14.829 1.00 48.66 117 ALA A N 1
ATOM 869 C CA . ALA A 1 117 ? 3.242 0.266 -15.477 1.00 48.66 117 ALA A CA 1
ATOM 870 C C . ALA A 1 117 ? 4.732 -0.054 -15.720 1.00 48.66 117 ALA A C 1
ATOM 872 O O . ALA A 1 117 ? 5.601 0.372 -14.963 1.00 48.66 117 ALA A O 1
ATOM 873 N N . SER A 1 118 ? 4.983 -0.689 -16.871 1.00 44.00 118 SER A N 1
ATOM 874 C CA . SER A 1 118 ? 6.220 -0.676 -17.679 1.00 44.00 118 SER A CA 1
ATOM 875 C C . SER A 1 118 ? 7.209 -1.869 -17.552 1.00 44.00 118 SER A C 1
ATOM 877 O O . SER A 1 118 ? 7.725 -2.111 -16.463 1.00 44.00 118 SER A O 1
ATOM 879 N N . PRO A 1 119 ? 7.576 -2.520 -18.684 1.00 46.03 119 PRO A N 1
ATOM 880 C CA . PRO A 1 119 ? 8.575 -3.608 -18.812 1.00 46.03 119 PRO A CA 1
ATOM 881 C C . PRO A 1 119 ? 10.031 -3.301 -18.407 1.00 46.03 119 PRO A C 1
ATOM 883 O O . PRO A 1 119 ? 10.902 -4.153 -18.524 1.00 46.03 119 PRO A O 1
ATOM 886 N N . SER A 1 120 ? 10.377 -2.068 -18.033 1.00 48.72 120 SER A N 1
ATOM 887 C CA . SER A 1 120 ? 11.746 -1.555 -18.236 1.00 48.72 120 SER A CA 1
ATOM 888 C C . SER A 1 120 ? 12.781 -1.897 -17.153 1.00 48.72 120 SER A C 1
ATOM 890 O O . SER A 1 120 ? 13.770 -1.175 -17.030 1.00 48.72 120 SER A O 1
ATOM 892 N N . TRP A 1 121 ? 12.566 -2.912 -16.316 1.00 48.44 121 TRP A N 1
ATOM 893 C CA . TRP A 1 121 ? 13.542 -3.255 -15.267 1.00 48.44 121 TRP A CA 1
ATOM 894 C C . TRP A 1 121 ? 14.698 -4.132 -15.774 1.00 48.44 121 TRP A C 1
ATOM 896 O O . TRP A 1 121 ? 15.718 -4.235 -15.102 1.00 48.44 121 TRP A O 1
ATOM 906 N N . SER A 1 122 ? 14.591 -4.688 -16.980 1.00 48.94 122 SER A N 1
ATOM 907 C CA . SER A 1 122 ? 15.558 -5.615 -17.591 1.00 48.94 122 SER A CA 1
ATOM 908 C C . SER A 1 122 ? 16.463 -4.972 -18.658 1.00 48.94 122 SER A C 1
ATOM 910 O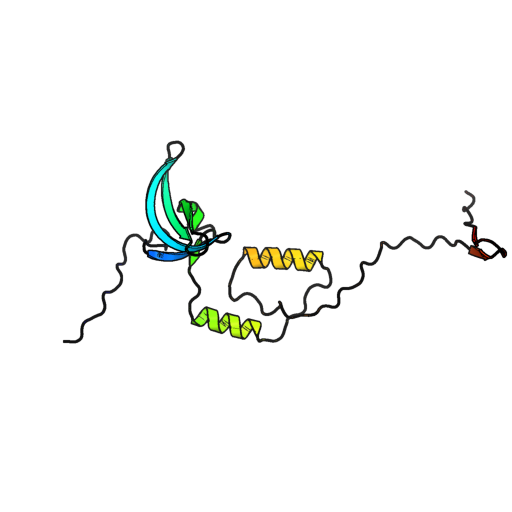 O . SER A 1 122 ? 17.034 -5.664 -19.495 1.00 48.94 122 SER A O 1
ATOM 912 N N . GLY A 1 123 ? 16.614 -3.642 -18.649 1.00 45.34 123 GLY A N 1
ATOM 913 C CA . GLY A 1 123 ? 17.524 -2.931 -19.552 1.00 45.34 123 GLY A CA 1
ATOM 914 C C . GLY A 1 123 ? 18.901 -2.702 -18.928 1.00 45.34 123 GLY A C 1
ATOM 915 O O . GLY A 1 123 ? 19.064 -1.823 -18.082 1.00 45.34 123 GLY A O 1
ATOM 916 N N . THR A 1 124 ? 19.911 -3.445 -19.376 1.00 46.66 124 THR A N 1
ATOM 917 C CA . THR A 1 124 ? 21.318 -3.210 -19.028 1.00 46.66 124 THR A CA 1
ATOM 918 C C . THR A 1 124 ? 21.832 -1.984 -19.787 1.00 46.66 124 THR A C 1
ATOM 920 O O . THR A 1 124 ? 22.538 -2.112 -20.781 1.00 46.66 124 THR A O 1
ATOM 923 N N . SER A 1 125 ? 21.471 -0.767 -19.368 1.00 44.50 125 SER A N 1
ATOM 924 C CA . SER A 1 125 ? 22.197 0.416 -19.847 1.00 44.50 125 SER A CA 1
ATOM 925 C C . SER A 1 125 ? 23.614 0.353 -19.269 1.00 44.50 125 SER A C 1
ATOM 927 O O . SER A 1 125 ? 23.746 0.396 -18.040 1.00 44.50 125 SER A O 1
ATOM 929 N N . PRO A 1 126 ? 24.674 0.259 -20.095 1.00 46.41 126 PRO A N 1
ATOM 930 C CA . PRO A 1 126 ? 26.035 0.255 -19.586 1.00 46.41 126 PRO A CA 1
ATOM 931 C C . PRO A 1 126 ? 26.246 1.529 -18.769 1.00 46.41 126 PRO A C 1
ATOM 933 O O . PRO A 1 126 ? 25.950 2.642 -19.214 1.00 46.41 126 PRO A O 1
ATOM 936 N N . MET A 1 127 ? 26.685 1.353 -17.523 1.00 42.78 127 MET A N 1
ATOM 937 C CA . MET A 1 127 ? 26.963 2.452 -16.612 1.00 42.78 127 MET A CA 1
ATOM 938 C C . MET A 1 127 ? 28.078 3.302 -17.224 1.00 42.78 127 MET A C 1
ATOM 940 O O . MET A 1 127 ? 29.246 2.931 -17.171 1.00 42.78 127 MET A O 1
ATOM 944 N N . GLN A 1 128 ? 27.714 4.428 -17.840 1.00 54.06 128 GLN A N 1
ATOM 945 C CA . GLN A 1 128 ? 28.693 5.364 -18.377 1.00 54.06 128 GLN A CA 1
ATOM 946 C C . GLN A 1 128 ? 29.558 5.864 -17.212 1.00 54.06 128 GLN A C 1
ATOM 948 O O . GLN A 1 128 ? 29.002 6.314 -16.198 1.00 54.06 128 GLN A O 1
ATOM 953 N N . PRO A 1 129 ? 30.897 5.786 -17.307 1.00 46.56 129 PRO A N 1
ATOM 954 C CA . PRO A 1 129 ? 31.763 6.308 -16.266 1.00 46.56 129 PRO A CA 1
ATOM 955 C C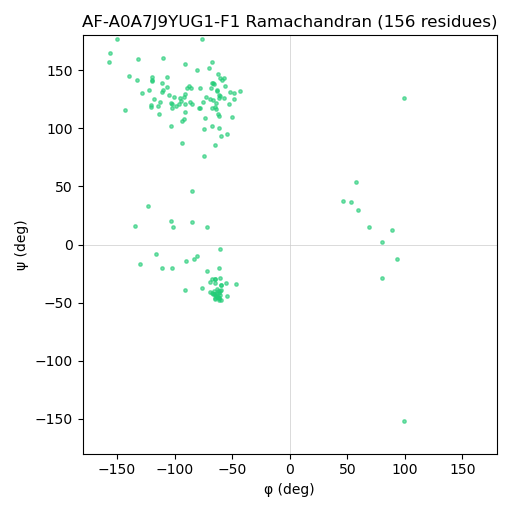 . PRO A 1 129 ? 31.417 7.780 -16.058 1.00 46.56 129 PRO A C 1
ATOM 957 O O . PRO A 1 129 ? 31.200 8.524 -17.019 1.00 46.56 129 PRO A O 1
ATOM 960 N N . ARG A 1 130 ? 31.328 8.203 -14.790 1.00 48.47 130 ARG A N 1
ATOM 961 C CA . ARG A 1 130 ? 31.137 9.614 -14.444 1.00 48.47 130 ARG A CA 1
ATOM 962 C C . ARG A 1 130 ? 32.179 10.408 -15.222 1.00 48.47 130 ARG A C 1
ATOM 964 O O . ARG A 1 130 ? 33.361 10.311 -14.906 1.00 48.47 130 ARG A O 1
ATOM 971 N N . ARG A 1 131 ? 31.752 11.183 -16.228 1.00 47.41 131 ARG A N 1
ATOM 972 C CA . ARG A 1 131 ? 32.601 12.202 -16.845 1.00 47.41 131 ARG A CA 1
ATOM 973 C C . ARG A 1 131 ? 32.972 13.162 -15.721 1.00 47.41 131 ARG A C 1
ATOM 975 O O . ARG A 1 131 ? 32.198 14.057 -15.386 1.00 47.41 131 ARG A O 1
ATOM 982 N N . GLY A 1 132 ? 34.118 12.910 -15.087 1.00 45.69 132 GLY A N 1
ATOM 983 C CA . GLY A 1 132 ? 34.767 13.854 -14.196 1.00 45.69 132 GLY A CA 1
ATOM 984 C C . GLY A 1 132 ? 34.803 15.185 -14.929 1.00 45.69 132 GLY A C 1
ATOM 985 O O . GLY A 1 132 ? 35.101 15.214 -16.126 1.00 45.69 132 GLY A O 1
ATOM 986 N N . GLY A 1 133 ? 34.364 16.245 -14.248 1.00 45.72 133 GLY A N 1
ATOM 987 C CA . GLY A 1 133 ? 34.174 17.559 -14.849 1.00 45.72 133 GLY A CA 1
ATOM 988 C C . GLY A 1 133 ? 35.348 17.911 -15.754 1.00 45.72 133 GLY A C 1
ATOM 989 O O . GLY A 1 133 ? 36.501 17.716 -15.371 1.00 45.72 133 GLY A O 1
ATOM 990 N N . ARG A 1 134 ? 35.045 18.381 -16.970 1.00 49.88 134 ARG A N 1
ATOM 991 C CA . ARG A 1 134 ? 36.044 18.879 -17.918 1.00 49.88 134 ARG A CA 1
ATOM 992 C C . ARG A 1 134 ? 36.866 19.962 -17.214 1.00 49.88 134 ARG A C 1
ATOM 994 O O . ARG A 1 134 ? 36.465 21.123 -17.192 1.00 49.88 134 ARG A O 1
ATOM 1001 N N . ARG A 1 135 ? 38.017 19.604 -16.642 1.00 49.41 135 ARG A N 1
ATOM 1002 C CA . ARG A 1 135 ? 39.070 20.585 -16.394 1.00 49.41 135 ARG A CA 1
ATOM 1003 C C . ARG A 1 135 ? 39.502 21.052 -17.779 1.00 49.41 135 ARG A C 1
ATOM 1005 O O . ARG A 1 135 ? 39.837 20.226 -18.627 1.00 49.41 135 ARG A O 1
ATOM 1012 N N . ARG A 1 136 ? 39.397 22.359 -18.037 1.00 50.72 136 ARG A N 1
ATOM 1013 C CA . ARG A 1 136 ? 39.968 22.973 -19.242 1.00 50.72 136 ARG A CA 1
ATOM 1014 C C . ARG A 1 136 ? 41.438 22.539 -19.321 1.00 50.72 136 ARG A C 1
ATOM 1016 O O . ARG A 1 136 ? 42.113 22.646 -18.296 1.00 50.72 136 ARG A O 1
ATOM 1023 N N . PRO A 1 137 ? 41.940 22.042 -20.462 1.00 44.03 137 PRO A N 1
ATOM 1024 C CA . PRO A 1 137 ? 43.358 21.754 -20.582 1.00 44.03 137 PRO A CA 1
ATOM 1025 C C . PRO A 1 137 ? 44.103 23.089 -20.537 1.00 44.03 137 PRO A C 1
ATOM 1027 O O . PRO A 1 137 ? 44.107 23.846 -21.502 1.00 44.03 137 PRO A O 1
ATOM 1030 N N . THR A 1 138 ? 44.692 23.424 -19.393 1.00 57.97 138 THR A N 1
ATOM 1031 C CA . THR A 1 138 ? 45.778 24.401 -19.369 1.00 57.97 138 THR A CA 1
ATOM 1032 C C . THR A 1 138 ? 46.956 23.722 -20.050 1.00 57.97 138 THR A C 1
ATOM 1034 O O . THR A 1 138 ? 47.305 22.612 -19.650 1.00 57.97 138 THR A O 1
ATOM 1037 N N . ALA A 1 139 ? 47.534 24.338 -21.082 1.00 52.16 139 ALA A N 1
ATOM 1038 C CA . ALA A 1 139 ? 48.717 23.816 -21.758 1.00 52.16 139 ALA A CA 1
ATOM 1039 C C . ALA A 1 139 ? 49.907 23.817 -20.782 1.00 52.16 139 ALA A C 1
ATOM 1041 O O . ALA A 1 139 ? 50.666 24.779 -20.69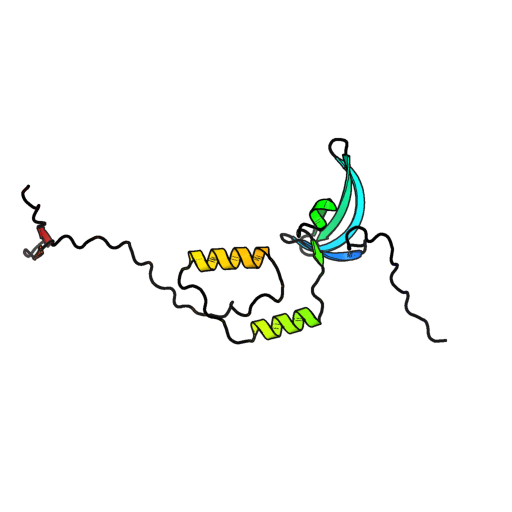9 1.00 52.16 139 ALA A O 1
ATOM 1042 N N . SER A 1 140 ? 50.033 22.762 -19.982 1.00 60.38 140 SER A N 1
ATOM 1043 C CA . SER A 1 140 ? 51.199 22.509 -19.150 1.00 60.38 140 SER A CA 1
ATOM 1044 C C . SER A 1 140 ? 52.088 21.500 -19.861 1.00 60.38 140 SER A C 1
ATOM 1046 O O . SER A 1 140 ? 51.691 20.369 -20.142 1.00 60.38 140 SER A O 1
ATOM 1048 N N . THR A 1 141 ? 53.313 21.918 -20.171 1.00 60.03 141 THR A N 1
ATOM 1049 C CA . THR A 1 141 ? 54.324 21.006 -20.707 1.00 60.03 141 THR A CA 1
ATOM 1050 C C . THR A 1 141 ? 54.994 20.323 -19.526 1.00 60.03 141 THR A C 1
ATOM 1052 O O . THR A 1 141 ? 55.548 20.984 -18.644 1.00 60.03 141 THR A O 1
ATOM 1055 N N . THR A 1 142 ? 54.911 18.997 -19.490 1.00 64.56 142 THR A N 1
ATOM 1056 C CA . THR A 1 142 ? 55.553 18.180 -18.458 1.00 64.56 142 THR A CA 1
ATOM 1057 C C . THR A 1 142 ? 56.792 17.540 -19.056 1.00 64.56 142 THR A C 1
ATOM 1059 O O . THR A 1 142 ? 56.701 16.846 -20.067 1.00 64.56 142 THR A O 1
ATOM 1062 N N . ARG A 1 143 ? 57.954 17.800 -18.454 1.00 64.31 143 ARG A N 1
ATOM 1063 C CA . ARG A 1 143 ? 59.248 17.274 -18.903 1.00 64.31 143 ARG A CA 1
ATOM 1064 C C . ARG A 1 143 ? 59.868 16.423 -17.797 1.00 64.31 143 ARG A C 1
ATOM 1066 O O . ARG A 1 143 ? 59.761 16.758 -16.615 1.00 64.31 143 ARG A O 1
ATOM 1073 N N . TRP A 1 144 ? 60.500 15.319 -18.187 1.00 58.44 144 TRP A N 1
ATOM 1074 C CA . TRP A 1 144 ? 61.218 14.438 -17.270 1.00 58.44 144 TRP A CA 1
ATOM 1075 C C . TRP A 1 144 ? 62.663 14.896 -17.086 1.00 58.44 144 TRP A C 1
ATOM 1077 O O . TRP A 1 144 ? 63.324 15.240 -18.064 1.00 58.44 144 TRP A O 1
ATOM 1087 N N . HIS A 1 145 ? 63.146 14.887 -15.843 1.00 70.12 145 HIS A N 1
ATOM 1088 C CA . HIS A 1 145 ? 64.500 15.329 -15.484 1.00 70.12 145 HIS A CA 1
ATOM 1089 C C . HIS A 1 145 ? 65.303 14.236 -14.757 1.00 70.12 145 HIS A C 1
ATOM 1091 O O . HIS A 1 145 ? 66.110 14.526 -13.880 1.00 70.12 145 HIS A O 1
ATOM 1097 N N . GLY A 1 146 ? 65.071 12.965 -15.098 1.00 50.44 146 GLY A N 1
ATOM 1098 C CA . GLY A 1 146 ? 65.858 11.827 -14.606 1.00 50.44 146 GLY A CA 1
ATOM 1099 C C . GLY A 1 146 ? 65.506 11.338 -13.196 1.00 50.44 146 GLY A C 1
ATOM 1100 O O . GLY A 1 146 ? 65.632 10.151 -12.930 1.00 50.44 146 GLY A O 1
ATOM 1101 N N . SER A 1 147 ? 65.018 12.206 -12.306 1.00 55.41 147 SER A N 1
ATOM 1102 C CA . SER A 1 147 ? 64.629 11.824 -10.934 1.00 55.41 147 SER A CA 1
ATOM 1103 C C . SER A 1 147 ? 63.232 12.291 -10.516 1.00 55.41 147 SER A C 1
ATOM 1105 O O . SER A 1 147 ? 62.664 11.751 -9.570 1.00 55.41 147 SER A O 1
ATOM 1107 N N . TYR A 1 148 ? 62.632 13.249 -11.229 1.00 61.38 148 TYR A N 1
ATOM 1108 C CA . TYR A 1 148 ? 61.255 13.689 -10.993 1.00 61.38 148 TYR A CA 1
ATOM 1109 C C . TYR A 1 148 ? 60.620 14.324 -12.241 1.00 61.38 148 TYR A C 1
ATOM 1111 O O . TYR A 1 148 ? 61.296 14.692 -13.208 1.00 61.38 148 TYR A O 1
ATOM 1119 N N . TRP A 1 149 ? 59.291 14.454 -12.203 1.00 54.09 149 TRP A N 1
ATOM 1120 C CA . TRP A 1 149 ? 58.489 15.155 -13.208 1.00 54.09 149 TRP A CA 1
ATOM 1121 C C . TRP A 1 149 ? 58.309 16.623 -12.816 1.00 54.09 149 TRP A C 1
ATOM 1123 O O . TRP A 1 149 ? 57.877 16.910 -11.700 1.00 54.09 149 TRP A O 1
ATOM 1133 N N . ARG A 1 150 ? 58.583 17.560 -13.733 1.00 63.22 150 ARG A N 1
ATOM 1134 C CA . ARG A 1 150 ? 58.284 18.987 -13.532 1.00 63.22 150 ARG A CA 1
ATOM 1135 C C . ARG A 1 150 ? 57.285 19.467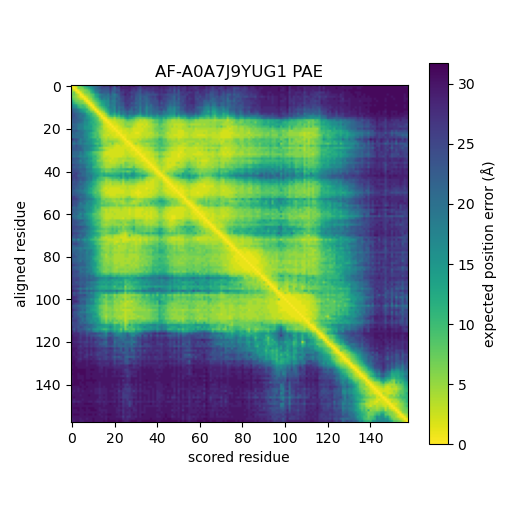 -14.581 1.00 63.22 150 ARG A C 1
ATOM 1137 O O . ARG A 1 150 ? 57.519 19.341 -15.782 1.00 63.22 150 ARG A O 1
ATOM 1144 N N . THR A 1 151 ? 56.177 20.038 -14.118 1.00 68.38 151 THR A N 1
ATOM 1145 C CA . THR A 1 151 ? 55.167 20.697 -14.956 1.00 68.38 151 THR A CA 1
ATOM 1146 C C . THR A 1 151 ? 55.458 22.194 -15.024 1.00 68.38 151 THR A C 1
ATOM 1148 O O . THR A 1 151 ? 55.501 22.852 -13.985 1.00 68.38 151 THR A O 1
ATOM 1151 N N . SER A 1 152 ? 55.623 22.744 -16.228 1.00 60.25 152 SER A N 1
ATOM 1152 C CA . SER A 1 152 ? 55.637 24.194 -16.451 1.00 60.25 152 SER A CA 1
ATOM 1153 C C . SER A 1 152 ? 54.291 24.623 -17.024 1.00 60.25 152 SER A C 1
ATOM 1155 O O . SER A 1 152 ? 53.878 24.133 -18.077 1.00 60.25 152 SER A O 1
ATOM 1157 N N . SER A 1 153 ? 53.590 25.516 -16.327 1.00 64.31 153 SER A N 1
ATOM 1158 C CA . SER A 1 153 ? 52.456 26.254 -16.881 1.00 64.31 153 SER A CA 1
ATOM 1159 C C . SER A 1 153 ? 52.930 27.663 -17.216 1.00 64.31 153 SER A C 1
ATOM 1161 O O . SER A 1 153 ? 53.312 28.403 -16.306 1.00 64.31 153 SER A O 1
ATOM 1163 N N . ALA A 1 154 ? 52.891 28.057 -18.488 1.00 56.47 154 ALA A N 1
ATOM 1164 C CA . ALA A 1 154 ? 53.065 29.460 -18.838 1.00 56.47 154 ALA A CA 1
ATOM 1165 C C . ALA A 1 154 ? 51.874 30.247 -18.264 1.00 56.47 154 ALA A C 1
ATOM 1167 O O . ALA A 1 154 ? 50.722 29.966 -18.604 1.00 56.47 154 ALA A O 1
ATOM 1168 N N . ARG A 1 155 ? 52.133 31.198 -17.357 1.00 54.22 155 ARG A N 1
ATOM 1169 C CA . ARG A 1 155 ? 51.139 32.226 -17.031 1.00 54.22 155 ARG A CA 1
ATOM 1170 C C . ARG A 1 155 ? 51.085 33.176 -18.229 1.00 54.22 155 ARG A C 1
ATOM 1172 O O . ARG A 1 155 ? 52.151 33.634 -18.634 1.00 54.22 155 ARG A O 1
ATOM 1179 N N . PRO A 1 156 ? 49.911 33.460 -18.810 1.00 48.22 156 PRO A N 1
ATOM 1180 C CA . PRO A 1 156 ? 49.822 34.524 -19.796 1.00 48.22 156 PRO A CA 1
ATOM 1181 C C . PRO A 1 156 ? 50.211 35.840 -19.111 1.00 48.22 156 PRO A C 1
ATOM 1183 O O . PRO A 1 156 ? 49.690 36.156 -18.039 1.00 48.22 156 PRO A O 1
ATOM 1186 N N . SER A 1 157 ? 51.178 36.551 -19.690 1.00 52.53 157 SER A N 1
ATOM 1187 C CA . SER A 1 157 ? 51.466 37.941 -19.333 1.00 52.53 157 SER A CA 1
ATOM 1188 C C . SER A 1 157 ? 50.224 38.792 -19.618 1.00 52.53 157 SER A C 1
ATOM 1190 O O . SER A 1 157 ? 49.497 38.491 -20.566 1.00 52.53 157 SER A O 1
ATOM 1192 N N . ALA A 1 158 ? 49.975 39.774 -18.749 1.00 48.22 158 ALA A N 1
ATOM 1193 C CA . ALA A 1 158 ? 48.804 40.652 -18.777 1.00 48.22 158 ALA A CA 1
ATOM 1194 C C . ALA A 1 158 ? 48.684 41.459 -20.075 1.00 48.22 158 ALA A C 1
ATOM 1196 O O . ALA A 1 158 ? 49.745 41.828 -20.630 1.00 48.22 158 ALA A O 1
#

Secondary structure (DSSP, 8-state):
--PPP--------TTS--TT-EEEETTTEEEEEEEEEEEEETTEEEEEEEEEETTTTEEEEEEHHHIIIIIEEEPPPHHHHHHHHHHHHSPPPPPPSSHHHHHHHHHHHHHH--TTS-SGGG-----------------EEEEE-SS-EEEEEPPPP-

Foldseek 3Di:
DDDDDPDPDPPDPPQPDDQQAWKQFLPQGIWGFHDWDWDQDPNDTWIWTWTQRVVVRDIDTDTSVVCNVPRIDHDDDPVQVVLLVVQLPDDADDDDLDPVSNVVVVVVCSSVVRSNPGNHPPDCNPNDPPPPPPPPDQPWDWDDDPPDIDTDGDDDDD

Mean predicted alig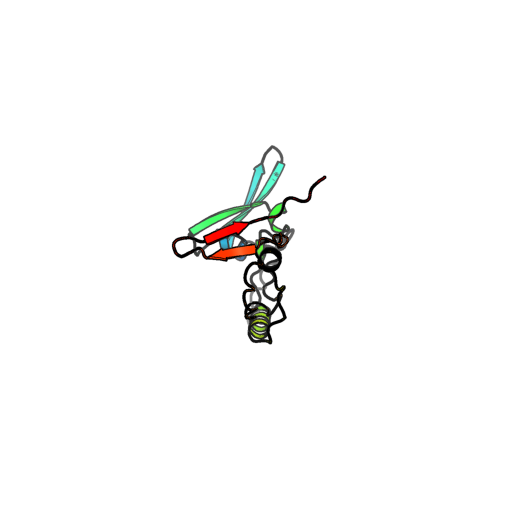ned error: 15.88 Å

Nearest PDB structures (foldseek):
  4l5g-assembly2_B  TM=8.527E-01  e=2.995E-06  Thermus thermophilus HB8
  7kim-assembly1_M  TM=8.836E-01  e=4.030E-05  Mycobacterium tuberculosis
  8jke-assembly1_H  TM=8.599E-01  e=2.512E-05  Streptomyces coelicolor A3(2)
  4xls-assembly2_N  TM=8.397E-01  e=2.827E-05  Thermus thermophilus JL-18
  6vw0-assembly1_M  TM=8.384E-01  e=1.100E-04  Mycobacterium tuberculosis

Sequence (158 aa):
MSGEAPRAGVGDSAFGFAVGDAVVARRHGVGRIVERTRRDLAGARCDFLTVEVERRGVTIFIPVGLAAGGRLRRLATPEEARRALAALSGAPQPLPDGWRERQKEAARRLGLGKCCASPSWSGTSPMQPRRGGRRRPTASTTRWHGSYWRTSSARPSA

Solvent-accessible surface area (backbone atoms only — not comparable to full-atom values): 10096 Å² total; per-residue (Å²): 137,84,80,79,74,84,76,76,79,91,69,81,61,90,78,76,64,54,73,68,41,60,32,33,35,83,91,77,42,59,26,34,27,74,42,77,49,77,46,76,56,96,90,40,84,41,50,28,38,36,32,40,22,73,90,76,75,47,76,45,80,42,46,53,83,48,36,77,74,63,46,47,38,74,65,80,50,74,66,52,50,52,52,26,51,54,36,58,73,41,79,50,48,90,71,69,85,46,68,69,59,42,50,52,52,49,53,52,49,64,68,69,60,56,82,68,75,72,27,50,85,73,49,85,70,75,80,67,75,80,77,68,76,84,71,78,84,70,80,54,57,70,48,79,68,94,83,54,79,47,74,48,65,80,75,82,79,131

pLDDT: mean 70.78, std 17.4, range [34.62, 90.75]